Protein AF-A0A2V7BN17-F1 (afdb_monomer_lite)

Sequence (99 aa):
LWYNALRAMAGFALRIGRPAGEWQTLAGRAQSGFERFWYDAGGYCHDVIDTPTGDDSTLRPNQIFAVSLAESPLSASRQRRVVEACARHLLTSRGLRTL

Foldseek 3Di:
DLLLVLVVQLVVCVVVVHDSVVSVVVSVVVLVVQVQQQDPVLLEGFPDAPDPVGTRPDLAPVRLVQQVDPDHSDDPSSSVSHVVSQCVPQDDPVGGDGD

Radius of gyration: 15.4 Å; chains: 1;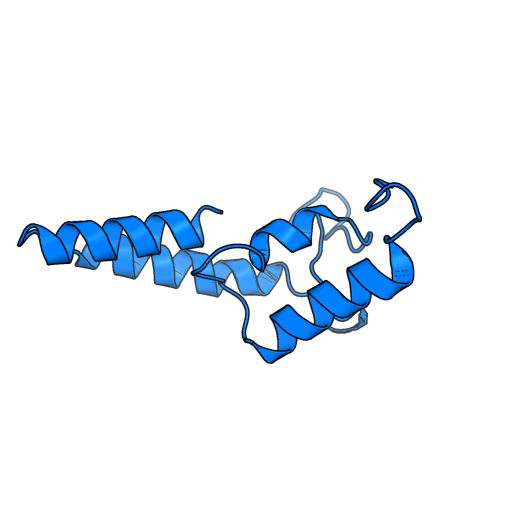 bounding box: 39×31×39 Å

Secondary structure (DSSP, 8-state):
-HHHHHHHHHHHHHHTT---HHHHHHHHHHHHHHGGGEETTTTEE-SBSS-TTS-B----GGGGGGTSSSS-SS-HHHHHHHHHHHHHHTEETTEEPP-

Structure (mmCIF, N/CA/C/O backbone):
data_AF-A0A2V7BN17-F1
#
_entry.id   AF-A0A2V7BN17-F1
#
loop_
_atom_site.group_PDB
_atom_site.id
_atom_site.type_symbol
_atom_site.label_atom_id
_atom_site.label_alt_id
_atom_site.label_comp_id
_atom_site.label_asym_id
_atom_site.label_entity_id
_atom_site.label_seq_id
_atom_site.pdbx_PDB_ins_code
_atom_site.Cartn_x
_atom_site.Cartn_y
_atom_site.Cartn_z
_atom_site.occupancy
_atom_site.B_iso_or_equiv
_atom_site.auth_seq_id
_atom_site.auth_comp_id
_atom_site.auth_asym_id
_atom_site.auth_atom_id
_atom_site.pdbx_PDB_model_num
ATOM 1 N N . LEU A 1 1 ? 0.763 -2.828 5.464 1.00 95.44 1 LEU A N 1
ATOM 2 C CA . LEU A 1 1 ? 0.507 -3.579 6.720 1.00 95.44 1 LEU A CA 1
ATOM 3 C C . LEU A 1 1 ? -0.024 -2.685 7.837 1.00 95.44 1 LEU A C 1
ATOM 5 O O . LEU A 1 1 ? -1.156 -2.883 8.256 1.00 95.44 1 LEU A O 1
ATOM 9 N N . TRP A 1 2 ? 0.745 -1.685 8.282 1.00 96.94 2 TRP A N 1
ATOM 10 C CA . TRP A 1 2 ? 0.354 -0.808 9.396 1.00 96.94 2 TRP A CA 1
ATOM 11 C C . TRP A 1 2 ? -1.005 -0.119 9.203 1.00 96.94 2 TRP A C 1
ATOM 13 O O . TRP A 1 2 ? -1.849 -0.183 10.090 1.00 96.94 2 TRP A O 1
ATOM 23 N N . TYR A 1 3 ? -1.262 0.438 8.013 1.00 98.06 3 TYR A N 1
ATOM 24 C CA . TYR A 1 3 ? -2.570 1.011 7.671 1.00 98.06 3 TYR A CA 1
ATOM 25 C C . TYR A 1 3 ? -3.726 0.031 7.928 1.00 98.06 3 TYR A C 1
ATOM 27 O O . TYR A 1 3 ? -4.652 0.355 8.666 1.00 98.06 3 TYR A O 1
ATOM 35 N N . ASN A 1 4 ? -3.636 -1.197 7.404 1.00 97.94 4 ASN A N 1
ATOM 36 C CA . ASN A 1 4 ? -4.654 -2.226 7.619 1.00 97.94 4 ASN A CA 1
ATOM 37 C C . ASN A 1 4 ? -4.854 -2.548 9.107 1.00 97.94 4 ASN A C 1
ATOM 39 O O . ASN A 1 4 ? -5.988 -2.696 9.551 1.00 97.94 4 ASN A O 1
ATOM 43 N N . ALA A 1 5 ? -3.774 -2.617 9.892 1.00 98.00 5 ALA A N 1
ATOM 44 C CA . ALA A 1 5 ? -3.868 -2.848 11.333 1.00 98.00 5 ALA A CA 1
ATOM 45 C C . ALA A 1 5 ? -4.609 -1.707 12.053 1.00 98.00 5 ALA A C 1
ATOM 47 O O . ALA A 1 5 ? -5.502 -1.972 12.852 1.00 98.00 5 ALA A O 1
ATOM 48 N N . LEU A 1 6 ? -4.311 -0.446 11.727 1.00 98.50 6 LEU A N 1
ATOM 49 C CA . LEU A 1 6 ? -5.010 0.714 12.294 1.00 98.50 6 LEU A CA 1
ATOM 50 C C . LEU A 1 6 ? -6.507 0.709 11.955 1.00 98.50 6 LEU A C 1
ATOM 52 O O . LEU A 1 6 ? -7.346 0.965 12.819 1.00 98.50 6 LEU A O 1
ATOM 56 N N . ARG A 1 7 ? -6.852 0.366 10.709 1.00 98.56 7 ARG A N 1
ATOM 57 C CA . ARG A 1 7 ? -8.245 0.223 10.261 1.00 98.56 7 ARG A CA 1
ATOM 58 C C . ARG A 1 7 ? -8.960 -0.919 10.987 1.00 98.56 7 ARG A C 1
ATOM 60 O O . ARG A 1 7 ? -10.086 -0.737 11.448 1.00 98.56 7 ARG A O 1
ATOM 67 N N . ALA A 1 8 ? -8.288 -2.056 11.172 1.00 98.25 8 ALA A N 1
ATOM 68 C CA . ALA A 1 8 ? -8.809 -3.176 11.950 1.00 98.25 8 ALA A CA 1
ATOM 69 C C . ALA A 1 8 ? -9.042 -2.792 13.420 1.00 98.25 8 ALA A C 1
ATOM 71 O O . ALA A 1 8 ? -10.123 -3.048 13.946 1.00 98.25 8 ALA A O 1
ATOM 72 N N . MET A 1 9 ? -8.089 -2.104 14.058 1.00 98.44 9 MET A N 1
ATOM 73 C CA . MET A 1 9 ? -8.214 -1.626 15.441 1.00 98.44 9 MET A CA 1
ATOM 74 C C . MET A 1 9 ? -9.375 -0.648 15.616 1.00 98.44 9 MET A C 1
ATOM 76 O O . MET A 1 9 ? -10.159 -0.793 16.555 1.00 98.44 9 MET A O 1
ATOM 80 N N . ALA A 1 10 ? -9.550 0.291 14.682 1.00 98.50 10 ALA A N 1
ATOM 81 C CA . ALA A 1 10 ? -10.726 1.154 14.659 1.00 98.50 10 ALA A CA 1
ATOM 82 C C . ALA A 1 10 ? -12.021 0.326 14.566 1.00 98.50 10 ALA A C 1
ATOM 84 O O . ALA A 1 10 ? -12.962 0.547 15.328 1.00 98.50 10 ALA A O 1
ATOM 85 N N . GLY A 1 11 ? -12.055 -0.674 13.680 1.00 98.25 11 GLY A N 1
ATOM 86 C CA . GLY A 1 11 ? -13.194 -1.577 13.526 1.00 98.25 11 GLY A CA 1
ATOM 87 C C . GLY A 1 11 ? -13.476 -2.449 14.755 1.00 98.25 11 GLY A C 1
ATOM 88 O O . GLY A 1 11 ? -14.637 -2.756 15.023 1.00 98.25 11 GLY A O 1
ATOM 89 N N . PHE A 1 12 ? -12.455 -2.865 15.505 1.00 98.31 12 PHE A N 1
ATOM 90 C CA . PHE A 1 12 ? -12.634 -3.598 16.758 1.00 98.31 12 PHE A CA 1
ATOM 91 C C . PHE A 1 12 ? -13.168 -2.690 17.858 1.00 98.31 12 PHE A C 1
ATOM 93 O O . PHE A 1 12 ? -14.156 -3.055 18.488 1.00 98.31 12 PHE A O 1
ATOM 100 N N . ALA A 1 13 ? -12.588 -1.498 18.034 1.00 98.38 13 ALA A N 1
ATOM 101 C CA . ALA A 1 13 ? -13.030 -0.524 19.029 1.00 98.38 13 ALA A CA 1
ATOM 102 C C . ALA A 1 13 ? -14.529 -0.215 18.890 1.00 98.38 13 ALA A C 1
ATOM 104 O O . ALA A 1 13 ? -15.265 -0.309 19.872 1.00 98.38 13 ALA A O 1
ATOM 105 N N . LEU A 1 14 ? -14.998 0.026 17.661 1.00 98.12 14 LEU A N 1
ATOM 106 C CA . LEU A 1 14 ? -16.420 0.251 17.385 1.00 98.12 14 LEU A CA 1
ATOM 107 C C . LEU A 1 14 ? -17.300 -0.943 17.792 1.00 98.12 14 LEU A C 1
ATOM 109 O O . LEU A 1 14 ? -18.352 -0.745 18.393 1.00 98.12 14 LEU A O 1
ATOM 113 N N . ARG A 1 15 ? -16.866 -2.181 17.518 1.00 98.31 15 ARG A N 1
ATOM 114 C CA . ARG A 1 15 ? -17.629 -3.401 17.851 1.00 98.31 15 ARG A CA 1
ATOM 115 C C . ARG A 1 15 ? -17.760 -3.646 19.352 1.00 98.31 15 ARG A C 1
ATOM 117 O O . ARG A 1 15 ? -18.750 -4.229 19.775 1.00 98.31 15 ARG A O 1
ATOM 124 N N . ILE A 1 16 ? -16.785 -3.207 20.146 1.00 98.25 16 ILE A N 1
ATOM 125 C CA . ILE A 1 16 ? -16.798 -3.356 21.610 1.00 98.25 16 ILE A CA 1
ATOM 126 C C . ILE A 1 16 ? -17.282 -2.092 22.338 1.00 98.25 16 ILE A C 1
ATOM 128 O O . ILE A 1 16 ? -17.112 -1.983 23.551 1.00 98.25 16 ILE A O 1
ATOM 132 N N . GLY A 1 17 ? -17.840 -1.114 21.614 1.00 97.88 17 GLY A N 1
ATOM 133 C CA . GLY A 1 17 ? -18.355 0.127 22.199 1.00 97.88 17 GLY A CA 1
ATOM 134 C C . GLY A 1 17 ? -17.275 1.037 22.797 1.00 97.88 17 GLY A C 1
ATOM 135 O O . GLY A 1 17 ? -17.543 1.778 23.740 1.00 97.88 17 GLY A O 1
ATOM 136 N N . ARG A 1 18 ? -16.039 0.973 22.289 1.00 98.31 18 ARG A N 1
ATOM 137 C CA . ARG A 1 18 ? -14.919 1.831 22.707 1.00 98.31 18 ARG A CA 1
ATOM 138 C C . ARG A 1 18 ? -14.653 2.937 21.674 1.00 98.31 18 ARG A C 1
ATOM 140 O O . ARG A 1 18 ? -14.924 2.744 20.488 1.00 98.31 18 ARG A O 1
ATOM 147 N N . PRO A 1 19 ? -14.082 4.085 22.085 1.00 98.12 19 PRO A N 1
ATOM 148 C CA . PRO A 1 19 ? -13.701 5.142 21.150 1.00 98.12 19 PRO A CA 1
ATOM 149 C C . PRO A 1 19 ? -12.696 4.654 20.095 1.00 98.12 19 PRO A C 1
ATOM 151 O O . PRO A 1 19 ? -11.685 4.041 20.429 1.00 98.12 19 PRO A O 1
ATOM 154 N N . ALA A 1 20 ? -12.957 4.961 18.822 1.00 98.06 20 ALA A N 1
ATOM 155 C CA . ALA A 1 20 ? -12.102 4.578 17.690 1.00 98.06 20 ALA A CA 1
ATOM 156 C C . ALA A 1 20 ? -11.314 5.752 17.072 1.00 98.06 20 ALA A C 1
ATOM 158 O O . ALA A 1 20 ? -10.520 5.543 16.154 1.00 98.06 20 ALA A O 1
ATOM 159 N N . GLY A 1 21 ? -11.540 6.982 17.550 1.00 98.12 21 GLY A N 1
ATOM 160 C CA . GLY A 1 21 ? -11.064 8.212 16.904 1.00 98.12 21 GLY A CA 1
ATOM 161 C C . GLY A 1 21 ? -9.543 8.313 16.775 1.00 98.12 21 GLY A C 1
ATOM 162 O O . GLY A 1 21 ? -9.042 8.777 15.750 1.00 98.12 21 GLY A O 1
ATOM 163 N N . GLU A 1 22 ? -8.795 7.822 17.766 1.00 97.88 22 GLU A N 1
ATOM 164 C CA . GLU A 1 22 ? -7.329 7.790 17.714 1.00 97.88 22 GLU A CA 1
ATOM 165 C C . GLU A 1 22 ? -6.830 6.901 16.565 1.00 97.88 22 GLU A C 1
ATOM 167 O O . GLU A 1 22 ? -6.061 7.351 15.715 1.00 97.88 22 GLU A O 1
ATOM 172 N N . TRP A 1 23 ? -7.345 5.671 16.466 1.00 98.50 23 TRP A N 1
ATOM 173 C CA . TRP A 1 23 ? -6.993 4.731 15.400 1.00 98.50 23 TRP A CA 1
ATOM 174 C C . TRP A 1 23 ? -7.379 5.252 14.015 1.00 98.50 23 TRP A C 1
ATOM 176 O O . TRP A 1 23 ? -6.607 5.117 13.069 1.00 98.50 23 TRP A O 1
ATOM 186 N N . GLN A 1 24 ? -8.547 5.890 13.894 1.00 98.50 24 GLN A N 1
ATOM 187 C CA . GLN A 1 24 ? -8.993 6.515 12.645 1.00 98.50 24 GLN A CA 1
ATOM 188 C C . GLN A 1 24 ? -8.070 7.665 12.225 1.00 98.50 24 GLN A C 1
ATOM 190 O O . GLN A 1 24 ? -7.685 7.749 11.059 1.00 98.50 24 GLN A O 1
ATOM 195 N N . THR A 1 25 ? -7.665 8.509 13.177 1.00 98.56 25 THR A N 1
ATOM 196 C CA . THR A 1 25 ? -6.733 9.620 12.936 1.00 98.56 25 THR A CA 1
ATOM 197 C C . THR A 1 25 ? -5.371 9.103 12.483 1.00 98.56 25 THR A C 1
ATOM 199 O O . THR A 1 25 ? -4.821 9.576 11.486 1.00 98.56 25 THR A O 1
ATOM 202 N N . LEU A 1 26 ? -4.833 8.095 13.175 1.00 98.56 26 LEU A N 1
ATOM 203 C CA . LEU A 1 26 ? -3.575 7.453 12.800 1.00 98.56 26 LEU A CA 1
ATOM 204 C C . LEU A 1 26 ? -3.672 6.790 11.422 1.00 98.56 26 LEU A C 1
ATOM 206 O O . LEU A 1 26 ? -2.738 6.909 10.631 1.00 98.56 26 LEU A O 1
ATOM 210 N N . ALA A 1 27 ? -4.796 6.138 11.104 1.00 98.44 27 ALA A N 1
ATOM 211 C CA . ALA A 1 27 ? -5.010 5.523 9.796 1.00 98.44 27 ALA A CA 1
ATOM 212 C C . ALA A 1 27 ? -5.010 6.573 8.679 1.00 98.44 27 ALA A C 1
ATOM 214 O O . ALA A 1 27 ? -4.360 6.363 7.657 1.00 98.44 27 ALA A O 1
ATOM 215 N N . GLY A 1 28 ? -5.669 7.717 8.893 1.00 98.44 28 GLY A N 1
ATOM 216 C CA . GLY A 1 28 ? -5.651 8.841 7.955 1.00 98.44 28 GLY A CA 1
ATOM 217 C C . GLY A 1 28 ? -4.236 9.372 7.718 1.00 98.44 28 GLY A C 1
ATOM 218 O O . GLY A 1 28 ? -3.821 9.526 6.575 1.00 98.44 28 GLY A O 1
ATOM 219 N N . ARG A 1 29 ? -3.444 9.554 8.784 1.00 98.44 29 ARG A N 1
ATOM 220 C CA . ARG A 1 29 ? -2.031 9.960 8.661 1.00 98.44 29 ARG A CA 1
ATOM 221 C C . ARG A 1 29 ? -1.195 8.932 7.902 1.00 98.44 29 ARG A C 1
ATOM 223 O O . ARG A 1 29 ? -0.408 9.310 7.042 1.00 98.44 29 ARG A O 1
ATOM 230 N N . ALA A 1 30 ? -1.371 7.646 8.206 1.00 98.06 30 ALA A N 1
ATOM 231 C CA . ALA A 1 30 ? -0.663 6.568 7.524 1.00 98.06 30 ALA A CA 1
ATOM 232 C C . ALA A 1 30 ? -1.017 6.519 6.031 1.00 98.06 30 ALA A C 1
ATOM 234 O O . ALA A 1 30 ? -0.124 6.328 5.214 1.00 98.06 30 ALA A O 1
ATOM 235 N N . GLN A 1 31 ? -2.286 6.733 5.673 1.00 97.94 31 GLN A N 1
ATOM 236 C CA . GLN A 1 31 ? -2.727 6.811 4.281 1.00 97.94 31 GLN A CA 1
ATOM 237 C C . GLN A 1 31 ? -2.101 8.000 3.554 1.00 97.94 31 GLN A C 1
ATOM 239 O O . GLN A 1 31 ? -1.470 7.805 2.521 1.00 97.94 31 GLN A O 1
ATOM 244 N N . SER A 1 32 ? -2.204 9.208 4.117 1.00 97.81 32 SER A N 1
ATOM 245 C CA . SER A 1 32 ? -1.608 10.407 3.516 1.00 97.81 32 SER A CA 1
ATOM 246 C C . SER A 1 32 ? -0.090 10.291 3.382 1.00 97.81 32 SER A C 1
ATOM 248 O O . SER A 1 32 ? 0.472 10.709 2.378 1.00 97.81 32 SER A O 1
ATOM 250 N N . GLY A 1 33 ? 0.589 9.697 4.367 1.00 97.25 33 GLY A N 1
ATOM 251 C CA . GLY A 1 33 ? 2.027 9.438 4.290 1.00 97.25 33 GLY A CA 1
ATOM 252 C C . GLY A 1 33 ? 2.394 8.398 3.228 1.00 97.25 33 GLY A C 1
ATOM 253 O O . GLY A 1 33 ? 3.450 8.511 2.609 1.00 97.25 33 GLY A O 1
ATOM 254 N N . PHE A 1 34 ? 1.521 7.415 2.979 1.00 97.25 34 PHE A N 1
ATOM 255 C CA . PHE A 1 34 ? 1.751 6.368 1.981 1.00 97.25 34 PHE A CA 1
ATOM 256 C C . PHE A 1 34 ? 1.801 6.913 0.549 1.00 97.25 34 PHE A C 1
ATOM 258 O O . PHE A 1 34 ? 2.449 6.314 -0.302 1.00 97.25 34 PHE A O 1
ATOM 265 N N . GLU A 1 35 ? 1.185 8.069 0.284 1.00 96.44 35 GLU A N 1
ATOM 266 C CA . GLU A 1 35 ? 1.250 8.736 -1.024 1.00 96.44 35 GLU A CA 1
ATOM 267 C C . GLU A 1 35 ? 2.690 8.980 -1.493 1.00 96.44 35 GLU A C 1
ATOM 269 O O . GLU A 1 35 ? 2.965 8.897 -2.686 1.00 96.44 35 GLU A O 1
ATOM 274 N N . ARG A 1 36 ? 3.631 9.184 -0.561 1.00 97.25 36 ARG A N 1
ATOM 275 C CA . ARG A 1 36 ? 5.061 9.369 -0.858 1.00 97.25 36 ARG A CA 1
ATOM 276 C C . ARG A 1 36 ? 5.706 8.144 -1.507 1.00 97.25 36 ARG A C 1
ATOM 278 O O . ARG A 1 36 ? 6.681 8.285 -2.229 1.00 97.25 36 ARG A O 1
ATOM 285 N N . PHE A 1 37 ? 5.165 6.950 -1.273 1.00 97.56 37 PHE A N 1
ATOM 286 C CA . PHE A 1 37 ? 5.653 5.733 -1.917 1.00 97.56 37 PHE A CA 1
ATOM 287 C C . PHE A 1 37 ? 5.202 5.626 -3.376 1.00 97.56 37 PHE A C 1
ATOM 289 O O . PHE A 1 37 ? 5.710 4.765 -4.085 1.00 97.56 37 PHE A O 1
ATOM 296 N N . TRP A 1 38 ? 4.239 6.421 -3.852 1.00 97.94 38 TRP A N 1
ATOM 297 C CA . TRP A 1 38 ? 3.728 6.276 -5.214 1.00 97.94 38 TRP A CA 1
ATOM 298 C C . TRP A 1 38 ? 4.709 6.820 -6.259 1.00 97.94 38 TRP A C 1
ATOM 300 O O . TRP A 1 38 ? 4.924 8.026 -6.352 1.00 97.94 38 TRP A O 1
ATOM 310 N N . TYR A 1 39 ? 5.230 5.934 -7.109 1.00 97.81 39 TYR A N 1
ATOM 311 C CA . TYR A 1 39 ? 6.073 6.296 -8.241 1.00 97.81 39 TYR A CA 1
ATOM 312 C C . TYR A 1 39 ? 5.239 6.355 -9.525 1.00 97.81 39 TYR A C 1
ATOM 314 O O . TYR A 1 39 ? 4.967 5.337 -10.169 1.00 97.81 39 TYR A O 1
ATOM 322 N N . ASP A 1 40 ? 4.809 7.558 -9.911 1.00 96.25 40 ASP A N 1
ATOM 323 C CA . ASP A 1 40 ? 3.807 7.705 -10.973 1.00 96.25 40 ASP A CA 1
ATOM 324 C C . ASP A 1 40 ? 4.299 7.269 -12.360 1.00 96.25 40 ASP A C 1
ATOM 326 O O . ASP A 1 40 ? 3.567 6.579 -13.081 1.00 96.25 40 ASP A O 1
ATOM 330 N N . ALA A 1 41 ? 5.558 7.585 -12.685 1.00 95.62 41 ALA A N 1
ATOM 331 C CA . ALA A 1 41 ? 6.176 7.244 -13.965 1.00 95.62 41 ALA A CA 1
ATOM 332 C C . ALA A 1 41 ? 6.307 5.724 -14.173 1.00 95.62 41 ALA A C 1
ATOM 334 O O . ALA A 1 41 ? 6.130 5.243 -15.290 1.00 95.62 41 ALA A O 1
ATOM 335 N N . GLY A 1 42 ? 6.557 4.959 -13.104 1.00 94.19 42 GLY A N 1
ATOM 336 C CA . GLY A 1 42 ? 6.578 3.493 -13.152 1.00 94.19 42 GLY A CA 1
ATOM 337 C C . GLY A 1 42 ? 5.200 2.857 -12.968 1.00 94.19 42 GLY A C 1
ATOM 338 O O . GLY A 1 42 ? 4.950 1.748 -13.435 1.00 94.19 42 GLY A O 1
ATOM 339 N N . GLY A 1 43 ? 4.270 3.556 -12.316 1.00 96.81 43 GLY A N 1
ATOM 340 C CA . GLY A 1 43 ? 2.949 3.025 -11.994 1.00 96.81 43 GLY A CA 1
ATOM 341 C C . GLY A 1 43 ? 2.940 1.963 -10.913 1.00 96.81 43 GLY A C 1
ATOM 342 O O . GLY A 1 43 ? 2.097 1.068 -10.944 1.00 96.81 43 GLY A O 1
ATOM 343 N N . TYR A 1 44 ? 3.873 2.067 -9.982 1.00 97.69 44 TYR A N 1
ATOM 344 C CA . TYR A 1 44 ? 4.049 1.161 -8.860 1.00 97.69 44 TYR A CA 1
ATOM 345 C C . TYR A 1 44 ? 4.626 1.937 -7.667 1.00 97.69 44 TYR A C 1
ATOM 347 O O . TYR A 1 44 ? 4.762 3.158 -7.731 1.00 97.69 44 TYR A O 1
ATOM 355 N N . CYS A 1 45 ? 4.932 1.261 -6.560 1.00 97.94 45 CYS A 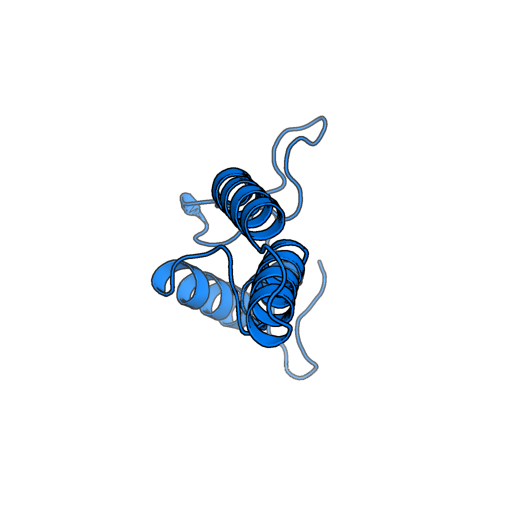N 1
ATOM 356 C CA . CYS A 1 45 ? 5.527 1.917 -5.394 1.00 97.94 45 CYS A CA 1
ATOM 357 C C . CYS A 1 45 ? 7.062 1.917 -5.427 1.00 97.94 45 CYS A C 1
ATOM 359 O O . CYS A 1 45 ? 7.663 0.899 -5.770 1.00 97.94 45 CYS A O 1
ATOM 361 N N . HIS A 1 46 ? 7.685 3.010 -4.982 1.00 97.69 46 HIS A N 1
ATOM 362 C CA . HIS A 1 46 ? 9.057 2.969 -4.477 1.00 97.69 46 HIS A CA 1
ATOM 363 C C . HIS A 1 46 ? 9.175 1.865 -3.415 1.00 97.69 46 HIS A C 1
ATOM 365 O O . HIS A 1 46 ? 8.253 1.685 -2.614 1.00 97.69 46 HIS A O 1
ATOM 371 N N . ASP A 1 47 ? 10.276 1.111 -3.407 1.00 95.75 47 ASP A N 1
ATOM 372 C CA . ASP A 1 47 ? 10.485 0.060 -2.398 1.00 95.75 47 ASP A CA 1
ATOM 373 C C . ASP A 1 47 ? 10.851 0.677 -1.043 1.00 95.75 47 ASP A C 1
ATOM 375 O O . ASP A 1 47 ? 10.298 0.305 -0.007 1.00 95.75 47 ASP A O 1
ATOM 379 N N . VAL A 1 48 ? 11.724 1.688 -1.069 1.00 96.31 48 VAL A N 1
ATOM 380 C CA . VAL A 1 48 ? 12.156 2.458 0.100 1.00 96.31 48 VAL A CA 1
ATOM 381 C C . VAL A 1 48 ? 12.202 3.937 -0.274 1.00 96.31 48 VAL A C 1
ATOM 383 O O . VAL A 1 48 ? 12.758 4.298 -1.306 1.00 96.31 48 VAL A O 1
ATOM 386 N N . ILE A 1 49 ? 11.626 4.793 0.563 1.00 96.88 49 ILE A N 1
ATOM 387 C CA . ILE A 1 49 ? 11.720 6.255 0.436 1.00 96.88 49 ILE A CA 1
ATOM 388 C C . ILE A 1 49 ? 12.717 6.812 1.456 1.00 96.88 49 ILE A C 1
ATOM 390 O O . ILE A 1 49 ? 13.052 6.123 2.421 1.00 96.88 49 ILE A O 1
ATOM 394 N N . ASP A 1 50 ? 13.159 8.056 1.271 1.00 95.38 50 ASP A N 1
ATOM 395 C CA . ASP A 1 50 ? 14.085 8.748 2.185 1.00 95.38 50 ASP A CA 1
ATOM 396 C C . ASP A 1 50 ? 15.446 8.038 2.352 1.00 95.38 50 ASP A C 1
ATOM 398 O O . ASP A 1 50 ? 16.073 8.091 3.414 1.00 95.38 50 ASP A O 1
ATOM 402 N N . THR A 1 51 ? 15.934 7.357 1.308 1.00 94.50 51 THR A N 1
ATOM 403 C CA . THR A 1 51 ? 17.291 6.786 1.338 1.00 94.50 51 THR A CA 1
ATOM 404 C C . THR A 1 51 ? 18.349 7.884 1.142 1.00 94.50 51 THR A C 1
ATOM 406 O O . THR A 1 51 ? 18.037 8.941 0.584 1.00 94.50 51 THR A O 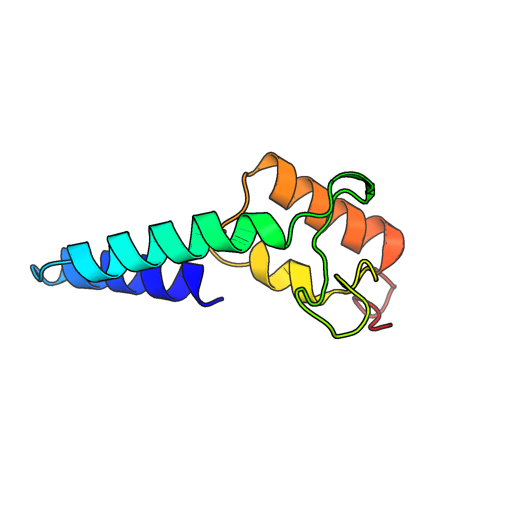1
ATOM 409 N N . PRO A 1 52 ? 19.625 7.657 1.519 1.00 95.69 52 PRO A N 1
ATOM 410 C CA . PRO A 1 52 ? 20.698 8.635 1.301 1.00 95.69 52 PRO A CA 1
ATOM 411 C C . PRO A 1 52 ? 20.870 9.083 -0.159 1.00 95.69 52 PRO A C 1
ATOM 413 O O . PRO A 1 52 ? 21.418 10.153 -0.408 1.00 95.69 52 PRO A O 1
ATOM 416 N N . THR A 1 53 ? 20.417 8.275 -1.121 1.00 92.94 53 THR A N 1
ATOM 417 C CA . THR A 1 53 ? 20.510 8.545 -2.564 1.00 92.94 53 THR A CA 1
ATOM 418 C C . THR A 1 53 ? 19.169 8.928 -3.200 1.00 92.94 53 THR A C 1
ATOM 420 O O . THR A 1 53 ? 19.076 8.990 -4.423 1.00 92.94 53 THR A O 1
ATOM 423 N N . GLY A 1 54 ? 18.135 9.192 -2.394 1.00 93.69 54 GLY A N 1
ATOM 424 C CA . GLY A 1 54 ? 16.768 9.451 -2.858 1.00 93.69 54 GLY A CA 1
ATOM 425 C C . GLY A 1 54 ? 15.883 8.204 -2.836 1.00 93.69 54 GLY A C 1
ATOM 426 O O . GLY A 1 54 ? 16.267 7.166 -2.304 1.00 93.69 54 GLY A O 1
ATOM 427 N N . ASP A 1 55 ? 14.676 8.292 -3.380 1.00 96.56 55 ASP A N 1
ATOM 428 C CA . ASP A 1 55 ? 13.710 7.191 -3.300 1.00 96.56 55 ASP A CA 1
ATOM 429 C C . ASP A 1 55 ? 14.082 6.025 -4.237 1.00 96.56 55 ASP A C 1
ATOM 431 O O . ASP A 1 55 ? 14.368 6.215 -5.422 1.00 96.56 55 ASP A O 1
ATOM 435 N N . ASP A 1 56 ? 14.046 4.794 -3.723 1.00 96.06 56 ASP A N 1
ATOM 436 C CA . ASP A 1 56 ? 14.349 3.581 -4.483 1.00 96.06 56 ASP A CA 1
ATOM 437 C C . ASP A 1 56 ? 13.173 3.221 -5.401 1.00 96.06 56 ASP A C 1
ATOM 439 O O . ASP A 1 56 ? 12.141 2.705 -4.970 1.00 96.06 56 ASP A O 1
ATOM 443 N N . SER A 1 57 ? 13.324 3.504 -6.694 1.00 95.88 57 SER A N 1
ATOM 444 C CA . SER A 1 57 ? 12.349 3.175 -7.744 1.00 95.88 57 SER A CA 1
ATOM 445 C C . SER A 1 57 ? 12.481 1.746 -8.295 1.00 95.88 57 SER A C 1
ATOM 447 O O . SER A 1 57 ? 11.804 1.396 -9.268 1.00 95.88 57 SER A O 1
ATOM 449 N N . THR A 1 58 ? 13.316 0.897 -7.688 1.00 95.62 58 THR A N 1
ATOM 450 C CA . THR A 1 58 ? 13.462 -0.509 -8.078 1.00 95.62 58 THR A CA 1
ATOM 451 C C . THR A 1 58 ? 12.159 -1.266 -7.844 1.00 95.62 58 THR A C 1
ATOM 453 O O . THR A 1 58 ? 11.640 -1.337 -6.731 1.00 95.62 58 THR A O 1
ATOM 456 N N . LEU A 1 59 ? 11.629 -1.893 -8.896 1.00 96.00 59 LEU A N 1
ATOM 457 C CA . LEU A 1 59 ? 10.409 -2.687 -8.797 1.00 96.00 59 LEU A CA 1
ATOM 458 C C . LEU A 1 59 ? 10.645 -3.951 -7.949 1.00 96.00 59 LEU A C 1
ATOM 460 O O . LEU A 1 59 ? 11.244 -4.920 -8.417 1.00 96.00 59 LEU A O 1
ATOM 464 N N . ARG A 1 60 ? 10.117 -3.968 -6.721 1.00 96.38 60 ARG A N 1
ATOM 465 C CA . ARG A 1 60 ? 10.162 -5.121 -5.803 1.00 96.38 60 ARG A CA 1
ATOM 466 C C . ARG A 1 60 ? 8.788 -5.763 -5.588 1.00 96.38 60 ARG A C 1
ATOM 468 O O . ARG A 1 60 ? 7.771 -5.077 -5.715 1.00 96.38 60 ARG A O 1
ATOM 475 N N . PRO A 1 61 ? 8.719 -7.060 -5.220 1.00 95.88 61 PRO A N 1
ATOM 476 C CA . PRO A 1 61 ? 7.447 -7.748 -4.976 1.00 95.88 61 PRO A CA 1
ATOM 477 C C . PRO A 1 61 ? 6.749 -7.309 -3.679 1.00 95.88 61 PRO A C 1
ATOM 479 O O . PRO A 1 61 ? 5.552 -7.544 -3.528 1.00 95.88 61 PRO A O 1
ATOM 482 N N . ASN A 1 62 ? 7.458 -6.641 -2.761 1.00 95.31 62 ASN A N 1
ATOM 483 C CA . ASN A 1 62 ? 6.949 -6.237 -1.443 1.00 95.31 62 ASN A CA 1
ATOM 484 C C . ASN A 1 62 ? 5.665 -5.395 -1.514 1.00 95.31 62 ASN A C 1
ATOM 486 O O . ASN A 1 62 ? 4.795 -5.501 -0.649 1.00 95.31 62 ASN A O 1
ATOM 490 N N . GLN A 1 63 ? 5.500 -4.600 -2.572 1.00 95.69 63 GLN A N 1
ATOM 491 C CA . GLN A 1 63 ? 4.303 -3.786 -2.798 1.00 95.69 63 GLN A CA 1
ATOM 492 C C . GLN A 1 63 ? 3.004 -4.601 -2.923 1.00 95.69 63 GLN A C 1
ATOM 494 O O . GLN A 1 63 ? 1.928 -4.063 -2.664 1.00 95.69 63 GLN A O 1
ATOM 499 N N . ILE A 1 64 ? 3.074 -5.907 -3.227 1.00 96.69 64 ILE A N 1
ATOM 500 C CA . ILE A 1 64 ? 1.895 -6.786 -3.199 1.00 96.69 64 ILE A CA 1
ATOM 501 C C . ILE A 1 64 ? 1.261 -6.816 -1.801 1.00 96.69 64 ILE A C 1
ATOM 503 O O . ILE A 1 64 ? 0.038 -6.880 -1.670 1.00 96.69 64 ILE A O 1
ATOM 507 N N . PHE A 1 65 ? 2.042 -6.651 -0.730 1.00 95.62 65 PHE A N 1
ATOM 508 C CA . PHE A 1 65 ? 1.487 -6.556 0.622 1.00 95.62 65 PHE A CA 1
ATOM 509 C C . PHE A 1 65 ? 0.628 -5.307 0.844 1.00 95.62 65 PHE A C 1
ATOM 511 O O . PHE A 1 65 ? -0.263 -5.328 1.693 1.00 95.62 65 PHE A O 1
ATOM 518 N N . ALA A 1 66 ? 0.848 -4.228 0.089 1.00 95.38 66 ALA A N 1
ATOM 519 C CA . ALA A 1 66 ? 0.024 -3.024 0.176 1.00 95.38 66 ALA A CA 1
ATOM 520 C C . ALA A 1 66 ? -1.369 -3.209 -0.449 1.00 95.38 66 ALA A C 1
ATOM 522 O O . ALA A 1 66 ? -2.263 -2.415 -0.161 1.00 95.38 66 ALA A O 1
ATOM 523 N N . VAL A 1 67 ? -1.559 -4.244 -1.275 1.00 96.62 67 VAL A N 1
ATOM 524 C CA . VAL A 1 67 ? -2.787 -4.478 -2.059 1.00 96.62 67 VAL A CA 1
ATOM 525 C C . VAL A 1 67 ? -3.426 -5.853 -1.810 1.00 96.62 67 VAL A C 1
ATOM 527 O O . VAL A 1 67 ? -4.460 -6.158 -2.387 1.00 96.62 67 VAL A O 1
ATOM 530 N N . SER A 1 68 ? -2.818 -6.693 -0.967 1.00 95.94 68 SER A N 1
ATOM 531 C CA . SER A 1 68 ? -3.307 -8.051 -0.655 1.00 95.94 68 SER A CA 1
ATOM 532 C C . SER A 1 68 ? -4.245 -8.128 0.554 1.00 95.94 68 SER A C 1
ATOM 534 O O . SER A 1 68 ? -4.924 -9.135 0.739 1.00 95.94 68 SER A O 1
ATOM 536 N N . LEU A 1 69 ? -4.265 -7.092 1.397 1.00 94.62 69 LEU A N 1
ATOM 537 C CA . LEU A 1 69 ? -5.098 -7.041 2.599 1.00 94.62 69 LEU A CA 1
ATOM 538 C C . LEU A 1 69 ? -6.415 -6.309 2.329 1.00 94.62 69 LEU A C 1
ATOM 540 O O . LEU A 1 69 ? -6.510 -5.521 1.393 1.00 94.62 69 LEU A O 1
ATOM 544 N N . ALA A 1 70 ? -7.409 -6.546 3.189 1.00 94.06 70 ALA A N 1
ATOM 545 C CA . ALA A 1 70 ? -8.744 -5.958 3.065 1.00 94.06 70 ALA A CA 1
ATOM 546 C C . ALA A 1 70 ? -8.720 -4.422 3.000 1.00 94.06 70 ALA A C 1
ATOM 548 O O . ALA A 1 70 ? -9.484 -3.822 2.249 1.00 94.06 70 ALA A O 1
ATOM 549 N N . GLU A 1 71 ? -7.829 -3.792 3.767 1.00 97.50 71 GLU A N 1
ATOM 550 C CA . GLU A 1 71 ? -7.653 -2.345 3.770 1.00 97.50 71 GLU A CA 1
ATOM 551 C C . GLU A 1 71 ? -6.314 -1.986 3.117 1.00 97.50 71 GLU A C 1
ATOM 553 O O . GLU A 1 71 ? -5.235 -2.355 3.595 1.00 97.50 71 GLU A O 1
ATOM 558 N N . SER A 1 72 ? -6.386 -1.211 2.038 1.00 97.56 72 SER A N 1
ATOM 559 C CA . SER A 1 72 ? -5.224 -0.697 1.317 1.00 97.56 72 SER A CA 1
ATOM 560 C C . SER A 1 72 ? -5.173 0.827 1.417 1.00 97.56 72 SER A C 1
ATOM 562 O O . SER A 1 72 ? -6.211 1.474 1.277 1.00 97.56 72 SER A O 1
ATOM 564 N N . PRO A 1 73 ? -3.984 1.426 1.619 1.00 96.81 73 PRO A N 1
ATOM 565 C CA . PRO A 1 73 ? -3.840 2.877 1.560 1.00 96.81 73 PRO A CA 1
ATOM 566 C C . PRO A 1 73 ? -3.945 3.421 0.123 1.00 96.81 73 PRO A C 1
ATOM 568 O O . PRO A 1 73 ? -4.112 4.623 -0.055 1.00 96.81 73 PRO A O 1
ATOM 571 N N . LEU A 1 74 ? -3.856 2.559 -0.899 1.00 97.31 74 LEU A N 1
ATOM 572 C CA . LEU A 1 74 ? -3.912 2.939 -2.310 1.00 97.31 74 LEU A CA 1
ATOM 573 C C . LEU A 1 74 ? -5.349 2.940 -2.843 1.00 97.31 74 LEU A C 1
ATOM 575 O O . LEU A 1 74 ? -6.174 2.104 -2.471 1.00 97.31 74 LEU A O 1
ATOM 579 N N . SER A 1 75 ? -5.625 3.818 -3.809 1.00 97.00 75 SER A N 1
ATOM 580 C CA . SER A 1 75 ? -6.868 3.767 -4.586 1.00 97.00 75 SER A CA 1
ATOM 581 C C . SER A 1 75 ? -6.973 2.468 -5.392 1.00 97.00 75 SER A C 1
ATOM 583 O O . SER A 1 75 ? -5.963 1.888 -5.793 1.00 97.00 75 SER A O 1
ATOM 585 N N . ALA A 1 76 ? -8.196 2.031 -5.705 1.00 97.19 76 ALA A N 1
ATOM 586 C CA . ALA A 1 76 ? -8.425 0.803 -6.473 1.00 97.19 76 ALA A CA 1
ATOM 587 C C . ALA A 1 76 ? -7.696 0.791 -7.834 1.00 97.19 76 ALA A C 1
ATOM 589 O O . ALA A 1 76 ? -7.171 -0.240 -8.256 1.00 97.19 76 ALA A O 1
ATOM 590 N N . SER A 1 77 ? -7.598 1.947 -8.504 1.00 97.88 77 SER A N 1
ATOM 591 C CA . SER A 1 77 ? -6.853 2.073 -9.763 1.00 97.88 77 SER A CA 1
ATOM 592 C C . SER A 1 77 ? -5.352 1.842 -9.574 1.00 97.88 77 SER A C 1
ATOM 594 O O . SER A 1 77 ? -4.736 1.126 -10.363 1.00 97.88 77 SER A O 1
ATOM 596 N N . ARG A 1 78 ? -4.757 2.387 -8.506 1.00 97.94 78 ARG A N 1
ATOM 597 C CA . ARG A 1 78 ? -3.345 2.163 -8.169 1.00 97.94 78 ARG A CA 1
ATOM 598 C C . ARG A 1 78 ? -3.082 0.733 -7.711 1.00 97.94 78 ARG A C 1
ATOM 600 O O . ARG A 1 78 ? -2.089 0.153 -8.134 1.00 97.94 78 ARG A O 1
ATOM 607 N N . GLN A 1 79 ? -3.990 0.133 -6.938 1.00 98.12 79 GLN A N 1
ATOM 608 C CA . GLN A 1 79 ? -3.893 -1.280 -6.556 1.00 98.12 79 GLN A CA 1
ATOM 609 C C . GLN A 1 79 ? -3.815 -2.187 -7.789 1.00 98.12 79 GLN A C 1
ATOM 611 O O . GLN A 1 79 ? -2.942 -3.050 -7.877 1.00 98.12 79 GLN A O 1
ATOM 616 N N . ARG A 1 80 ? -4.675 -1.941 -8.785 1.00 98.00 80 ARG A N 1
ATOM 617 C CA . ARG A 1 80 ? -4.636 -2.664 -10.059 1.00 98.00 80 ARG A CA 1
ATOM 618 C C . ARG A 1 80 ? -3.295 -2.493 -10.775 1.00 98.00 80 ARG A C 1
ATOM 620 O O . ARG A 1 80 ? -2.717 -3.488 -11.201 1.00 98.00 80 ARG A O 1
ATOM 627 N N . ARG A 1 81 ? -2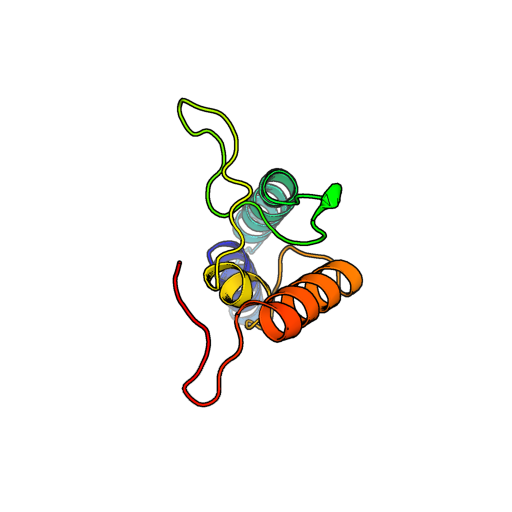.783 -1.260 -10.877 1.00 98.25 81 ARG A N 1
ATOM 628 C CA . ARG A 1 81 ? -1.482 -0.983 -11.517 1.00 98.25 81 ARG A CA 1
ATOM 629 C C . ARG A 1 81 ? -0.335 -1.737 -10.835 1.00 98.25 81 ARG A C 1
ATOM 631 O O . ARG A 1 81 ? 0.484 -2.323 -11.535 1.00 98.25 81 ARG A O 1
ATOM 638 N N . VAL A 1 82 ? -0.328 -1.793 -9.502 1.00 97.94 82 VAL A N 1
ATOM 639 C CA . VAL A 1 82 ? 0.648 -2.570 -8.718 1.00 97.94 82 VAL A CA 1
ATOM 640 C C . VAL A 1 82 ? 0.607 -4.053 -9.094 1.00 97.94 82 VAL A C 1
ATOM 642 O O . VAL A 1 82 ? 1.636 -4.630 -9.445 1.00 97.94 82 VAL A O 1
ATOM 645 N N . VAL A 1 83 ? -0.581 -4.668 -9.077 1.00 97.88 83 VAL A N 1
ATOM 646 C CA . VAL A 1 83 ? -0.738 -6.090 -9.430 1.00 97.88 83 VAL A CA 1
ATOM 647 C C . VAL A 1 83 ? -0.277 -6.348 -10.862 1.00 97.88 83 VAL A C 1
ATOM 649 O O . VAL A 1 83 ? 0.469 -7.294 -11.106 1.00 97.88 83 VAL A O 1
ATOM 652 N N . GLU A 1 84 ? -0.669 -5.493 -11.806 1.00 97.69 84 GLU A N 1
ATOM 653 C CA . GLU A 1 84 ? -0.257 -5.614 -13.203 1.00 97.69 84 GLU A CA 1
ATOM 654 C C . GLU A 1 84 ? 1.262 -5.469 -13.384 1.00 97.69 84 GLU A C 1
ATOM 656 O O . GLU 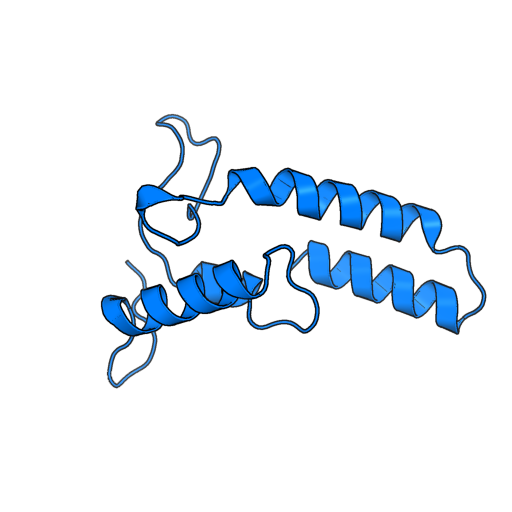A 1 84 ? 1.856 -6.230 -14.145 1.00 97.69 84 GLU A O 1
ATOM 661 N N . ALA A 1 85 ? 1.912 -4.530 -12.689 1.00 96.81 85 ALA A N 1
ATOM 662 C CA . ALA A 1 85 ? 3.361 -4.352 -12.749 1.00 96.81 85 ALA A CA 1
ATOM 663 C C . ALA A 1 85 ? 4.101 -5.587 -12.210 1.00 96.81 85 ALA A C 1
ATOM 665 O O . ALA A 1 85 ? 4.987 -6.122 -12.882 1.00 96.81 85 ALA A O 1
ATOM 666 N N . CYS A 1 86 ? 3.702 -6.098 -11.043 1.00 96.75 86 CYS A N 1
ATOM 667 C CA . CYS A 1 86 ? 4.287 -7.317 -10.488 1.00 96.75 86 CYS A CA 1
ATOM 668 C C . CYS A 1 86 ? 4.038 -8.534 -11.391 1.00 96.75 86 CYS A C 1
ATOM 670 O O . CYS A 1 86 ? 4.959 -9.315 -11.624 1.00 96.75 86 CYS A O 1
ATOM 672 N N . ALA A 1 87 ? 2.833 -8.679 -11.949 1.00 96.38 87 ALA A N 1
ATOM 673 C CA . ALA A 1 87 ? 2.510 -9.768 -12.865 1.00 96.38 87 ALA A CA 1
ATOM 674 C C . ALA A 1 87 ? 3.342 -9.706 -14.156 1.00 96.38 87 ALA A C 1
ATOM 676 O O . ALA A 1 87 ? 3.871 -10.723 -14.591 1.00 96.38 87 ALA A O 1
ATOM 677 N N . ARG A 1 88 ? 3.500 -8.517 -14.752 1.00 96.25 88 ARG A N 1
ATOM 678 C CA . ARG A 1 88 ? 4.263 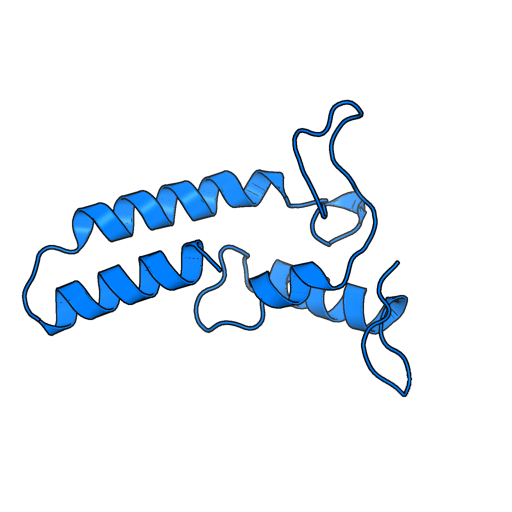-8.338 -15.997 1.00 96.25 88 ARG A CA 1
ATOM 679 C C . ARG A 1 88 ? 5.762 -8.559 -15.820 1.00 96.25 88 ARG A C 1
ATOM 681 O O . ARG A 1 88 ? 6.400 -9.102 -16.714 1.00 96.25 88 ARG A O 1
ATOM 688 N N . HIS A 1 89 ? 6.332 -8.102 -14.707 1.00 95.38 89 HIS A N 1
ATOM 689 C CA . HIS A 1 89 ? 7.787 -7.975 -14.588 1.00 95.38 89 HIS A CA 1
ATOM 690 C C . HIS A 1 89 ? 8.421 -8.889 -13.544 1.00 95.38 89 HIS A C 1
ATOM 692 O O . HIS A 1 89 ? 9.631 -9.113 -13.607 1.00 95.38 89 HIS A O 1
ATOM 698 N N . LEU A 1 90 ? 7.662 -9.384 -12.566 1.00 96.38 90 LEU A N 1
ATOM 699 C CA . LEU A 1 90 ? 8.206 -10.169 -11.457 1.00 96.38 90 LEU A CA 1
ATOM 700 C C . LEU A 1 90 ? 7.694 -11.611 -11.425 1.00 96.38 90 LEU A C 1
ATOM 702 O O . LEU A 1 90 ? 8.355 -12.457 -10.827 1.00 96.38 90 LEU A O 1
ATOM 706 N N . LEU A 1 91 ? 6.552 -11.905 -12.050 1.00 96.62 91 LEU A N 1
ATOM 707 C CA . LEU A 1 91 ? 5.972 -13.244 -12.044 1.00 96.62 91 LEU A CA 1
ATOM 708 C C . LEU A 1 91 ? 6.783 -14.226 -12.893 1.00 96.62 91 LEU A C 1
ATOM 710 O O . LEU A 1 91 ? 7.120 -13.973 -14.045 1.00 96.62 91 LEU A O 1
ATOM 714 N N . THR A 1 92 ? 7.049 -15.385 -12.306 1.00 95.56 92 THR A N 1
ATOM 715 C CA . THR A 1 92 ? 7.692 -16.536 -12.937 1.00 95.56 92 THR A CA 1
ATOM 716 C C . THR A 1 92 ? 6.847 -17.786 -12.693 1.00 95.56 92 THR A C 1
ATOM 718 O O . THR A 1 92 ? 5.904 -17.767 -11.899 1.00 95.56 92 THR A O 1
ATOM 721 N N . SER A 1 93 ? 7.224 -18.915 -13.297 1.00 94.44 93 SER A N 1
ATOM 722 C CA . SER A 1 93 ? 6.575 -20.210 -13.043 1.00 94.44 93 SER A CA 1
ATOM 723 C C . SER A 1 93 ? 6.695 -20.702 -11.592 1.00 94.44 93 SER A C 1
ATOM 725 O O . SER A 1 93 ? 5.992 -21.633 -11.206 1.00 94.44 93 SER A O 1
ATOM 727 N N . ARG A 1 94 ? 7.579 -20.103 -10.781 1.00 93.69 94 ARG A N 1
ATOM 728 C CA . ARG A 1 94 ? 7.825 -20.478 -9.378 1.00 93.69 94 ARG A CA 1
ATOM 729 C C . ARG A 1 94 ? 7.403 -19.404 -8.367 1.00 93.69 94 ARG A C 1
ATOM 731 O O . ARG A 1 94 ? 7.656 -19.575 -7.181 1.00 93.69 94 ARG A O 1
ATOM 738 N N . GLY A 1 95 ? 6.758 -18.324 -8.811 1.00 92.81 95 GLY A N 1
ATOM 739 C CA . GLY A 1 95 ? 6.339 -17.207 -7.958 1.00 92.81 95 GLY A CA 1
ATOM 740 C C . GLY A 1 95 ? 6.946 -15.872 -8.386 1.00 92.81 95 GLY A C 1
ATOM 741 O O . GLY A 1 95 ? 7.411 -15.729 -9.518 1.00 92.81 95 GLY A O 1
ATOM 742 N N . LEU A 1 96 ? 6.920 -14.880 -7.493 1.00 92.69 96 LEU A N 1
ATOM 743 C CA . LEU A 1 96 ? 7.500 -13.560 -7.754 1.00 92.69 96 LEU A CA 1
ATOM 744 C C . LEU A 1 96 ? 9.006 -13.568 -7.474 1.00 92.69 96 LEU A C 1
ATOM 746 O O . LEU A 1 96 ? 9.428 -13.962 -6.388 1.00 92.69 96 LEU A O 1
ATOM 750 N N . ARG A 1 97 ? 9.815 -13.102 -8.428 1.00 91.81 97 ARG A N 1
ATOM 751 C CA . ARG A 1 97 ? 11.258 -12.927 -8.215 1.00 91.81 97 ARG A CA 1
ATOM 752 C C . ARG A 1 97 ? 11.541 -11.752 -7.275 1.00 91.81 97 ARG A C 1
ATOM 754 O O . ARG A 1 97 ? 10.922 -10.693 -7.390 1.00 91.81 97 ARG A O 1
ATOM 761 N N . THR A 1 98 ? 12.512 -11.934 -6.389 1.00 80.62 98 THR A N 1
ATOM 762 C CA . THR A 1 98 ? 13.147 -10.861 -5.616 1.00 80.62 98 THR A CA 1
ATOM 763 C C . THR A 1 98 ? 14.398 -10.406 -6.360 1.00 80.62 98 THR A C 1
ATOM 765 O O . THR A 1 98 ? 15.221 -11.245 -6.723 1.00 80.62 98 THR A O 1
ATOM 768 N N . LEU A 1 99 ? 14.500 -9.104 -6.624 1.00 66.62 99 LEU A N 1
ATOM 769 C CA . LEU A 1 99 ? 15.674 -8.467 -7.226 1.00 66.62 99 LEU A CA 1
ATOM 770 C C . LEU A 1 99 ? 16.621 -7.939 -6.144 1.00 66.62 99 LEU A C 1
ATOM 772 O O . LEU A 1 99 ? 16.114 -7.469 -5.094 1.00 66.62 99 LEU A O 1
#

pLDDT: mean 96.37, std 3.74, range [66.62, 98.56]